Protein AF-A0AAD9QHR3-F1 (afdb_monomer_lite)

Organism: Acropora cervicornis (NCBI:txid6130)

Foldseek 3Di:
DQVVLVVLVVLQVVVCVVPVPDDQCWDDDRQWIFHPPPPGDIAHCDPPPHDPVSNVVRVVSVVSSVVSSVVVVVVVVPPD

pLDDT: mean 90.81, std 9.3, range [45.97, 97.38]

Sequence (80 aa):
MVGFLDCLQQFKEAVEKVDKRFCLPYRMEKGKIYDTSGSGGAFSIKIQFNSEEQWTKALKFVLTNLKWGLAWVSSQFTDK

Secondary structure (DSSP, 8-state):
-HHHHHHHHHHHHHHHHH-TT---SSEEETTEEE--SSS--EEES--TTS-HHHHHHHHHHHHHHHHHHHHHHHHHH---

Radius of gyration: 13.55 Å; chains: 1; bounding box: 33×20×38 Å

Structure (mmCIF, N/CA/C/O backbone):
data_AF-A0AAD9QHR3-F1
#
_entry.id   AF-A0AAD9QHR3-F1
#
loop_
_atom_site.group_PDB
_atom_site.id
_atom_site.type_symbol
_atom_site.label_atom_id
_atom_site.label_alt_id
_atom_site.label_comp_id
_atom_site.label_asym_id
_atom_site.label_entity_id
_atom_site.label_seq_id
_atom_site.pdbx_PDB_ins_code
_atom_site.Cartn_x
_atom_site.Cartn_y
_atom_site.Cartn_z
_atom_site.occupancy
_atom_site.B_iso_or_equiv
_atom_site.auth_seq_id
_atom_site.auth_comp_id
_atom_site.auth_asym_id
_atom_site.auth_atom_id
_atom_site.pdbx_PDB_model_num
ATOM 1 N N . MET A 1 1 ? -12.815 0.407 -2.722 1.00 81.56 1 MET A N 1
ATOM 2 C CA . MET A 1 1 ? -11.361 0.433 -2.440 1.00 81.56 1 MET A CA 1
ATOM 3 C C . MET A 1 1 ? -10.680 -0.931 -2.589 1.00 81.56 1 MET A C 1
ATOM 5 O O . MET A 1 1 ? -9.567 -0.940 -3.086 1.00 81.56 1 MET A O 1
ATOM 9 N N . VAL A 1 2 ? -11.290 -2.075 -2.222 1.00 91.25 2 VAL A N 1
ATOM 10 C CA . VAL A 1 2 ? -10.631 -3.405 -2.363 1.00 91.25 2 VAL A CA 1
ATOM 11 C C . VAL A 1 2 ? -10.145 -3.684 -3.786 1.00 91.25 2 VAL A C 1
ATOM 13 O O . VAL A 1 2 ? -8.990 -4.049 -3.950 1.00 91.25 2 VAL A O 1
ATOM 16 N N . GLY A 1 3 ? -10.976 -3.413 -4.798 1.00 93.44 3 GLY A N 1
ATOM 17 C CA . GLY A 1 3 ? -10.565 -3.556 -6.199 1.00 93.44 3 GLY A CA 1
ATOM 18 C C . GLY A 1 3 ? -9.389 -2.655 -6.593 1.00 93.44 3 GLY A C 1
ATOM 19 O O . GLY A 1 3 ? -8.541 -3.072 -7.362 1.00 93.44 3 GLY A O 1
ATOM 20 N N . PHE A 1 4 ? -9.264 -1.459 -6.009 1.00 94.38 4 PHE A N 1
ATOM 21 C CA . PHE A 1 4 ? -8.107 -0.595 -6.266 1.00 94.38 4 PHE A CA 1
ATOM 22 C C . PHE A 1 4 ? -6.811 -1.187 -5.696 1.00 94.38 4 PHE A C 1
ATOM 24 O O . PHE A 1 4 ? -5.778 -1.158 -6.357 1.00 94.38 4 PHE A O 1
ATOM 31 N N . LEU A 1 5 ? -6.864 -1.746 -4.481 1.00 95.38 5 LEU A N 1
ATOM 32 C CA . LEU A 1 5 ? -5.705 -2.422 -3.893 1.00 95.38 5 LEU A CA 1
ATOM 33 C C . LEU A 1 5 ? -5.296 -3.649 -4.716 1.00 95.38 5 LEU A C 1
ATOM 35 O O . LEU A 1 5 ? -4.108 -3.918 -4.849 1.00 95.38 5 LEU A O 1
ATOM 39 N N . ASP A 1 6 ? -6.272 -4.352 -5.290 1.00 95.31 6 ASP A N 1
ATOM 40 C CA . ASP A 1 6 ? -6.020 -5.462 -6.206 1.00 95.31 6 ASP A CA 1
ATOM 41 C C . ASP A 1 6 ? -5.318 -4.992 -7.490 1.00 95.31 6 ASP A C 1
ATOM 43 O O . ASP A 1 6 ? -4.288 -5.546 -7.857 1.00 95.31 6 ASP A O 1
ATOM 47 N N . CYS A 1 7 ? -5.764 -3.889 -8.104 1.00 96.12 7 CYS A N 1
ATOM 48 C CA . CYS A 1 7 ? -5.054 -3.285 -9.237 1.00 96.12 7 CYS A CA 1
ATOM 49 C C . CYS A 1 7 ? -3.603 -2.906 -8.887 1.00 96.12 7 CYS A C 1
ATOM 51 O O . CYS A 1 7 ? -2.698 -3.106 -9.694 1.00 96.12 7 CYS A O 1
ATOM 53 N N . LEU A 1 8 ? -3.359 -2.371 -7.685 1.00 95.75 8 LEU A N 1
ATOM 54 C CA . LEU A 1 8 ? -2.007 -2.021 -7.237 1.00 95.75 8 LEU A CA 1
ATOM 55 C C . LEU A 1 8 ? -1.127 -3.263 -7.014 1.00 95.75 8 LEU A C 1
ATOM 57 O O . LEU A 1 8 ? 0.070 -3.234 -7.303 1.00 95.75 8 LEU A O 1
ATOM 61 N N . GLN A 1 9 ? -1.715 -4.362 -6.541 1.00 95.12 9 GLN A N 1
ATOM 62 C CA . GLN A 1 9 ? -1.043 -5.655 -6.436 1.00 95.12 9 GLN A CA 1
ATOM 63 C C . GLN A 1 9 ? -0.707 -6.225 -7.825 1.00 95.12 9 GLN A C 1
ATOM 65 O O . GLN A 1 9 ? 0.427 -6.640 -8.049 1.00 95.12 9 GLN A O 1
ATOM 70 N N . GLN A 1 10 ? -1.635 -6.161 -8.783 1.00 95.62 10 GLN A N 1
ATOM 71 C CA . GLN A 1 10 ? -1.385 -6.570 -10.171 1.00 95.62 10 GLN A CA 1
ATOM 72 C C . GLN A 1 10 ? -0.272 -5.733 -10.821 1.00 95.62 10 GLN A C 1
ATOM 74 O O . GLN A 1 10 ? 0.593 -6.276 -11.509 1.00 95.62 10 GLN A O 1
ATOM 79 N N . PHE A 1 11 ? -0.245 -4.420 -10.565 1.00 95.44 11 PHE A N 1
ATOM 80 C CA . PHE A 1 11 ? 0.844 -3.545 -11.005 1.00 95.44 11 PHE A CA 1
ATOM 81 C C . PHE A 1 11 ? 2.195 -4.008 -10.446 1.00 95.44 11 PHE A C 1
ATOM 83 O O . PHE A 1 11 ? 3.138 -4.186 -11.214 1.00 95.44 11 PHE A O 1
ATOM 90 N N . LYS A 1 12 ? 2.282 -4.254 -9.132 1.00 95.00 12 LYS A N 1
ATOM 91 C CA . LY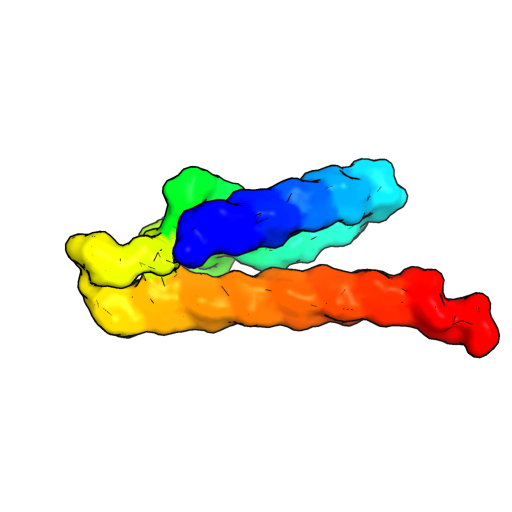S A 1 12 ? 3.499 -4.770 -8.489 1.00 95.00 12 LYS A CA 1
ATOM 92 C C . LYS A 1 12 ? 3.994 -6.040 -9.182 1.00 95.00 12 LYS A C 1
ATOM 94 O O . LYS A 1 12 ? 5.157 -6.109 -9.558 1.00 95.00 12 LYS A O 1
ATOM 99 N N . GLU A 1 13 ? 3.111 -7.016 -9.379 1.00 94.88 13 GLU A N 1
ATOM 100 C CA . GLU A 1 13 ? 3.449 -8.300 -10.003 1.00 94.88 13 GLU A CA 1
ATOM 101 C C . GLU A 1 13 ? 3.897 -8.152 -11.461 1.00 94.88 13 GLU A C 1
ATOM 103 O O . GLU A 1 13 ? 4.772 -8.887 -11.919 1.00 94.88 13 GLU A O 1
ATOM 108 N N . ALA A 1 14 ? 3.314 -7.211 -12.207 1.00 94.56 14 ALA A N 1
ATOM 109 C CA . ALA A 1 14 ? 3.737 -6.907 -13.569 1.00 94.56 14 ALA A CA 1
ATOM 110 C C . ALA A 1 14 ? 5.141 -6.286 -13.599 1.00 94.56 14 ALA A C 1
ATOM 112 O O . ALA A 1 14 ? 5.968 -6.692 -14.414 1.00 94.56 14 ALA A O 1
ATOM 113 N N . VAL A 1 15 ? 5.432 -5.353 -12.687 1.00 93.69 15 VAL A N 1
ATOM 114 C CA . VAL A 1 15 ? 6.751 -4.715 -12.586 1.00 93.69 15 VAL A CA 1
ATOM 115 C C . VAL A 1 15 ? 7.820 -5.703 -12.120 1.00 93.69 15 VAL A C 1
ATOM 117 O O . VAL A 1 15 ? 8.889 -5.747 -12.717 1.00 93.69 15 VAL A O 1
ATOM 120 N N . GLU A 1 16 ? 7.533 -6.559 -11.136 1.00 93.31 16 GLU A N 1
ATOM 121 C CA . GLU A 1 16 ? 8.478 -7.577 -10.638 1.00 93.31 16 GLU A CA 1
ATOM 122 C C . GLU A 1 16 ? 8.898 -8.595 -11.715 1.00 93.31 16 GLU A C 1
ATOM 124 O O . GLU A 1 16 ? 9.986 -9.171 -11.641 1.00 93.31 16 GLU A O 1
ATOM 129 N N . LYS A 1 17 ? 8.064 -8.813 -12.744 1.00 92.75 17 LYS A N 1
ATOM 130 C CA . LYS A 1 17 ? 8.426 -9.634 -13.914 1.00 92.75 17 LYS A CA 1
ATOM 131 C C . LYS A 1 17 ? 9.462 -8.953 -14.811 1.00 92.75 17 LYS A C 1
ATOM 133 O O . LYS A 1 17 ? 10.241 -9.656 -15.451 1.00 92.75 17 LYS A O 1
ATOM 138 N N . VAL A 1 18 ? 9.457 -7.622 -14.868 1.00 91.50 18 VAL A N 1
ATOM 139 C CA . VAL A 1 18 ? 10.390 -6.812 -15.668 1.00 91.50 18 VAL A CA 1
ATOM 140 C C . VAL A 1 18 ? 11.672 -6.543 -14.880 1.00 91.50 18 VAL A C 1
ATOM 142 O O . VAL A 1 18 ? 12.769 -6.750 -15.391 1.00 91.50 18 VAL A O 1
ATOM 145 N N . ASP A 1 19 ? 11.536 -6.143 -13.618 1.00 91.81 19 ASP A N 1
ATOM 146 C CA . ASP A 1 19 ? 12.633 -5.823 -12.713 1.00 91.81 19 ASP A CA 1
ATOM 147 C C . ASP A 1 19 ? 12.485 -6.600 -11.400 1.00 91.81 19 ASP A C 1
ATOM 149 O O . ASP A 1 19 ? 11.742 -6.220 -10.496 1.00 91.81 19 ASP A O 1
ATOM 153 N N . LYS A 1 20 ? 13.256 -7.685 -11.266 1.00 89.31 20 LYS A N 1
ATOM 154 C CA . LYS A 1 20 ? 13.249 -8.539 -10.065 1.00 89.31 20 LYS A CA 1
ATOM 155 C C . LYS A 1 20 ? 13.764 -7.838 -8.805 1.00 89.31 20 LYS A C 1
ATOM 157 O O . LYS A 1 20 ? 13.635 -8.395 -7.718 1.00 89.31 20 LYS A O 1
ATOM 162 N N . ARG A 1 21 ? 14.416 -6.677 -8.935 1.00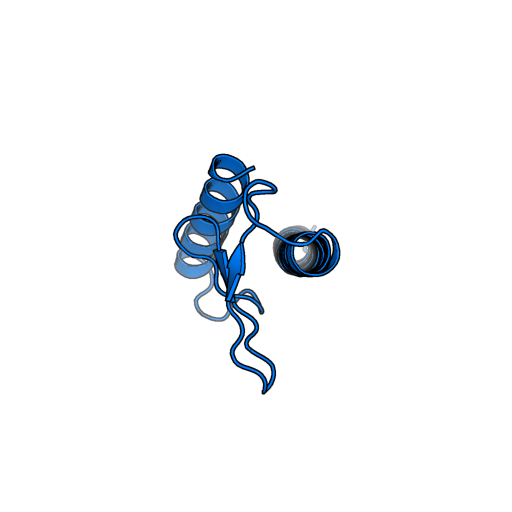 88.81 21 ARG A N 1
ATOM 163 C CA . ARG A 1 21 ? 14.905 -5.887 -7.794 1.00 88.81 21 ARG A CA 1
ATOM 164 C C . ARG A 1 21 ? 13.851 -4.906 -7.295 1.00 88.81 21 ARG A C 1
ATOM 166 O O . ARG A 1 21 ? 13.978 -4.419 -6.172 1.00 88.81 21 ARG A O 1
ATOM 173 N N . PHE A 1 22 ? 12.825 -4.624 -8.097 1.00 91.00 22 PHE A N 1
ATOM 174 C CA . PHE A 1 22 ? 11.707 -3.805 -7.668 1.00 91.00 22 PHE A CA 1
ATOM 175 C C . PHE A 1 22 ? 10.924 -4.525 -6.570 1.00 91.00 22 PHE A C 1
ATOM 177 O O . PHE A 1 22 ? 10.519 -5.672 -6.720 1.00 91.00 22 PHE A O 1
ATOM 184 N N . CYS A 1 23 ? 10.690 -3.834 -5.459 1.00 89.88 23 CYS A N 1
ATOM 185 C CA . CYS A 1 23 ? 9.840 -4.324 -4.388 1.00 89.88 23 CYS A CA 1
ATOM 186 C C . CYS A 1 23 ? 9.127 -3.139 -3.744 1.00 89.88 23 CYS A C 1
ATOM 188 O O . CYS A 1 23 ? 9.750 -2.138 -3.384 1.00 89.88 23 CYS A O 1
ATOM 190 N N . LEU A 1 24 ? 7.808 -3.252 -3.596 1.00 93.50 24 LEU A N 1
ATOM 191 C CA . LEU A 1 24 ? 7.037 -2.277 -2.837 1.00 93.50 24 LEU A CA 1
ATOM 192 C C . LEU A 1 24 ? 7.261 -2.491 -1.332 1.00 93.50 24 LEU A C 1
ATOM 194 O O . LEU A 1 24 ? 7.260 -3.636 -0.877 1.00 93.50 24 LEU A O 1
ATOM 198 N N . PRO A 1 25 ? 7.393 -1.414 -0.538 1.00 93.31 25 PRO A N 1
ATOM 199 C CA . PRO A 1 25 ? 7.721 -1.521 0.884 1.00 93.31 25 PRO A CA 1
ATOM 200 C C . PRO A 1 25 ? 6.633 -2.218 1.712 1.00 93.31 25 PRO A C 1
ATOM 202 O O . PRO A 1 25 ? 6.942 -2.849 2.726 1.00 93.31 25 PRO A O 1
ATOM 205 N N . TYR A 1 26 ? 5.368 -2.125 1.288 1.00 95.44 26 TYR A N 1
ATOM 206 C CA . TYR A 1 26 ? 4.239 -2.731 1.988 1.00 95.44 26 TYR A CA 1
ATOM 207 C C . TYR A 1 26 ? 3.597 -3.835 1.154 1.00 95.44 26 TYR A C 1
ATOM 209 O O . TYR A 1 26 ? 3.138 -3.609 0.031 1.00 95.44 26 TYR A O 1
ATOM 217 N N . ARG A 1 27 ? 3.506 -5.037 1.728 1.00 93.88 27 ARG A N 1
ATOM 218 C CA . ARG A 1 27 ? 2.794 -6.162 1.113 1.00 93.88 27 ARG A CA 1
ATOM 219 C C . ARG A 1 27 ? 1.287 -5.910 1.141 1.00 93.88 27 ARG A C 1
ATOM 221 O O . ARG A 1 27 ? 0.764 -5.371 2.114 1.00 93.88 27 ARG A O 1
ATOM 228 N N . MET A 1 28 ? 0.587 -6.346 0.097 1.00 94.81 28 MET A N 1
ATOM 229 C CA . MET A 1 28 ? -0.863 -6.219 -0.040 1.00 94.81 28 MET A CA 1
ATOM 230 C C . MET A 1 28 ? -1.470 -7.601 -0.287 1.00 94.81 28 MET A C 1
ATOM 232 O O . MET A 1 28 ? -0.927 -8.389 -1.053 1.00 94.81 28 MET A O 1
ATOM 236 N N . GLU A 1 29 ? -2.578 -7.919 0.381 1.00 91.94 29 GLU A N 1
ATOM 237 C CA . GLU A 1 29 ? -3.300 -9.178 0.168 1.00 91.94 29 GLU A CA 1
ATOM 238 C C . GLU A 1 29 ? -4.763 -9.048 0.612 1.00 91.94 29 GLU A C 1
ATOM 240 O O . GLU A 1 29 ? -5.047 -8.578 1.713 1.00 91.94 29 GLU A O 1
ATOM 245 N N . LYS A 1 30 ? -5.713 -9.481 -0.232 1.00 90.06 30 LYS A N 1
ATOM 246 C CA . LYS A 1 30 ? -7.147 -9.631 0.111 1.00 90.06 30 LYS A CA 1
ATOM 247 C C . LYS A 1 30 ? -7.775 -8.405 0.804 1.00 90.06 30 LYS A C 1
ATOM 249 O O . LYS A 1 30 ? -8.561 -8.532 1.745 1.00 90.06 30 LYS A O 1
ATOM 254 N N . GLY A 1 31 ? -7.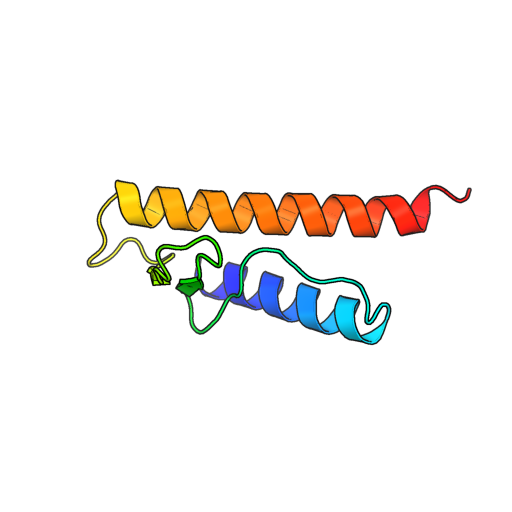449 -7.198 0.338 1.00 93.06 31 GLY A N 1
ATOM 255 C CA . GLY A 1 31 ? -7.975 -5.954 0.916 1.00 93.06 31 GLY A CA 1
ATOM 256 C C . GLY A 1 31 ? -7.298 -5.520 2.223 1.00 93.06 31 GLY A C 1
ATOM 257 O O . GLY A 1 31 ? -7.842 -4.668 2.930 1.00 93.06 31 GLY A O 1
ATOM 258 N N . LYS A 1 32 ? -6.138 -6.094 2.550 1.00 95.06 32 LYS A N 1
ATOM 259 C CA . LYS A 1 32 ? -5.283 -5.691 3.666 1.00 95.06 32 LYS A CA 1
ATOM 260 C C . LYS A 1 32 ? -3.902 -5.282 3.167 1.00 95.06 32 LYS A C 1
ATOM 262 O O . LYS A 1 32 ? -3.409 -5.814 2.174 1.00 95.06 32 LYS A O 1
ATOM 267 N N . ILE A 1 33 ? -3.285 -4.352 3.881 1.00 95.44 33 ILE A N 1
ATOM 268 C CA . ILE A 1 33 ? -1.903 -3.923 3.689 1.00 95.44 33 ILE A CA 1
ATOM 269 C C . ILE A 1 33 ? -1.121 -4.189 4.974 1.00 95.44 33 ILE A C 1
ATOM 271 O O . ILE A 1 33 ? -1.635 -3.987 6.074 1.00 95.44 33 ILE A O 1
ATOM 275 N N . TYR A 1 34 ? 0.093 -4.704 4.837 1.00 94.44 34 TYR A N 1
ATOM 276 C CA . TYR A 1 34 ? 0.877 -5.230 5.948 1.00 94.44 34 TYR A CA 1
ATOM 277 C C . TYR A 1 34 ? 2.050 -4.304 6.237 1.00 94.44 34 TYR A C 1
ATOM 279 O O . TYR A 1 34 ? 2.814 -3.962 5.331 1.00 94.44 34 TYR A O 1
ATOM 287 N N . ASP A 1 35 ? 2.187 -3.914 7.501 1.00 90.94 35 ASP A N 1
ATOM 288 C CA . ASP A 1 35 ? 3.342 -3.169 7.980 1.00 90.94 35 ASP A CA 1
ATOM 289 C C . ASP A 1 35 ? 4.519 -4.123 8.155 1.00 90.94 35 ASP A C 1
ATOM 291 O O . ASP A 1 35 ? 4.480 -5.073 8.938 1.00 90.94 35 ASP A O 1
ATOM 295 N N . THR A 1 36 ? 5.570 -3.860 7.395 1.00 80.69 36 THR A N 1
ATOM 296 C CA . THR A 1 36 ? 6.840 -4.582 7.449 1.00 80.69 36 THR A CA 1
ATOM 297 C C . THR A 1 36 ? 7.760 -4.029 8.544 1.00 80.69 36 THR A C 1
ATOM 299 O O . THR A 1 36 ? 8.784 -4.636 8.852 1.00 80.69 36 THR A O 1
ATOM 302 N N . SER A 1 37 ? 7.383 -2.916 9.189 1.00 70.00 37 SER A N 1
ATOM 303 C CA . SER A 1 37 ? 8.176 -2.237 10.217 1.00 70.00 37 SER A CA 1
ATOM 304 C C . SER A 1 37 ? 7.798 -2.738 11.610 1.00 70.00 37 SER A C 1
ATOM 306 O O . SER A 1 37 ? 6.813 -2.267 12.166 1.00 70.00 37 SER A O 1
ATOM 308 N N . GLY A 1 38 ? 8.572 -3.676 12.174 1.00 64.50 38 GLY A N 1
ATOM 309 C CA . GLY A 1 38 ? 8.684 -4.033 13.609 1.00 64.50 38 GLY A CA 1
ATOM 310 C C . GLY A 1 38 ? 7.436 -4.505 14.388 1.00 64.50 38 GLY A C 1
ATOM 311 O O . GLY A 1 38 ? 7.559 -5.331 15.282 1.00 64.50 38 GLY A O 1
ATOM 312 N N . SER A 1 39 ? 6.243 -4.010 14.062 1.00 66.50 39 SER A N 1
ATOM 313 C CA . SER A 1 39 ? 4.963 -4.235 14.735 1.00 66.50 39 SER A CA 1
ATOM 314 C C . SER A 1 39 ? 4.086 -5.283 14.040 1.00 66.50 39 SER A C 1
ATOM 316 O O . SER A 1 39 ? 3.102 -5.727 14.624 1.00 66.50 39 SER A O 1
ATOM 318 N N . GLY A 1 40 ? 4.427 -5.693 12.808 1.00 70.50 40 GLY A N 1
ATOM 319 C CA . GLY A 1 40 ? 3.797 -6.818 12.099 1.00 70.50 40 GLY A CA 1
ATOM 320 C C . GLY A 1 40 ? 2.285 -6.692 11.856 1.00 70.50 40 GLY A C 1
ATOM 321 O O . GLY A 1 40 ? 1.606 -7.704 11.686 1.00 70.50 40 GLY A O 1
ATOM 322 N N . GLY A 1 41 ? 1.732 -5.475 11.872 1.00 86.62 41 GLY A N 1
ATOM 323 C CA . GLY A 1 41 ? 0.287 -5.244 11.797 1.00 86.62 41 GLY A CA 1
ATOM 324 C C . GLY A 1 41 ? -0.296 -5.381 10.386 1.00 86.62 41 GLY A C 1
ATOM 325 O O . GLY A 1 41 ? 0.282 -4.898 9.413 1.00 86.62 41 GLY A O 1
ATOM 326 N N . ALA A 1 42 ? -1.486 -5.982 10.278 1.00 92.56 42 ALA A N 1
ATOM 327 C CA . ALA A 1 42 ? -2.278 -6.018 9.048 1.00 92.56 42 ALA A CA 1
ATOM 328 C C . ALA A 1 42 ? -3.435 -5.012 9.126 1.00 92.56 42 ALA A C 1
ATOM 330 O O . ALA A 1 42 ? -4.301 -5.124 9.993 1.00 92.56 42 ALA A O 1
ATOM 331 N N . PHE A 1 43 ? -3.486 -4.065 8.192 1.00 95.12 43 PHE A N 1
ATOM 332 C CA . PHE A 1 43 ? -4.467 -2.981 8.173 1.00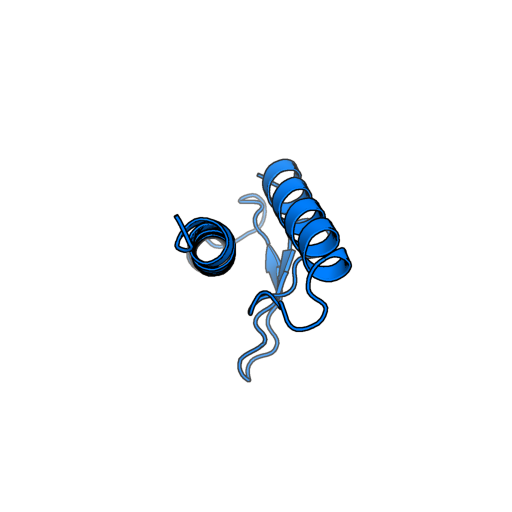 95.12 43 PHE A CA 1
ATOM 333 C C . PHE A 1 43 ? -5.456 -3.176 7.028 1.00 95.12 43 PHE A C 1
ATOM 335 O O . PHE A 1 43 ? -5.069 -3.345 5.873 1.00 95.12 43 PHE A O 1
ATOM 342 N N . SER A 1 44 ? -6.750 -3.170 7.342 1.00 95.19 44 SER A N 1
ATOM 343 C CA . SER A 1 44 ? -7.812 -3.287 6.341 1.00 95.19 44 SER A CA 1
ATOM 344 C C . SER A 1 44 ? -8.036 -1.952 5.635 1.00 95.19 44 SER A C 1
ATOM 346 O O . SER A 1 44 ? -8.106 -0.908 6.278 1.00 95.19 44 SER A O 1
ATOM 348 N N . ILE A 1 45 ? -8.228 -1.985 4.315 1.00 95.25 45 ILE A N 1
ATOM 349 C CA . ILE A 1 45 ? -8.634 -0.797 3.546 1.00 95.25 45 ILE A CA 1
ATOM 350 C C . ILE A 1 45 ? -10.162 -0.622 3.476 1.00 95.25 45 ILE A C 1
ATOM 352 O O . ILE A 1 45 ? -10.667 0.314 2.852 1.00 95.25 45 ILE A O 1
ATOM 356 N N . LYS A 1 46 ? -10.919 -1.553 4.071 1.00 94.38 46 LYS A N 1
ATOM 357 C CA . LYS A 1 46 ? -12.371 -1.433 4.245 1.00 94.38 46 LYS A CA 1
ATOM 358 C C . LYS A 1 46 ? -12.645 -0.557 5.466 1.00 94.38 46 LYS A C 1
ATOM 360 O O . LYS A 1 46 ? -12.011 -0.755 6.497 1.00 94.38 46 LYS A O 1
ATOM 365 N N . ILE A 1 47 ? -13.596 0.366 5.347 1.00 91.69 47 ILE A N 1
ATOM 366 C CA . ILE A 1 47 ? -14.011 1.237 6.457 1.00 91.69 47 ILE A CA 1
ATOM 367 C C . ILE A 1 47 ? -14.937 0.515 7.452 1.00 91.69 47 ILE A C 1
ATOM 369 O O . ILE A 1 47 ? -14.933 0.813 8.638 1.00 91.69 47 ILE A O 1
ATOM 373 N N . GLN A 1 48 ? -15.714 -0.471 6.988 1.00 91.56 48 GLN A N 1
ATOM 374 C CA . GLN A 1 48 ? -16.600 -1.259 7.848 1.00 91.56 48 GLN A CA 1
ATOM 375 C C . GLN A 1 48 ? -15.797 -2.074 8.866 1.00 91.56 48 GLN A C 1
ATOM 377 O O . GLN A 1 48 ? -14.823 -2.731 8.489 1.00 91.56 48 GLN A O 1
ATOM 382 N N . PHE A 1 49 ? -16.253 -2.069 10.124 1.00 89.88 49 PHE A N 1
ATOM 383 C CA . PHE A 1 49 ? -15.615 -2.770 11.247 1.00 89.88 49 PHE A CA 1
ATOM 384 C C . PHE A 1 49 ? -14.129 -2.410 11.420 1.00 89.88 49 PHE A C 1
ATOM 386 O O . PHE A 1 49 ? -13.300 -3.273 11.705 1.00 89.88 49 PHE A O 1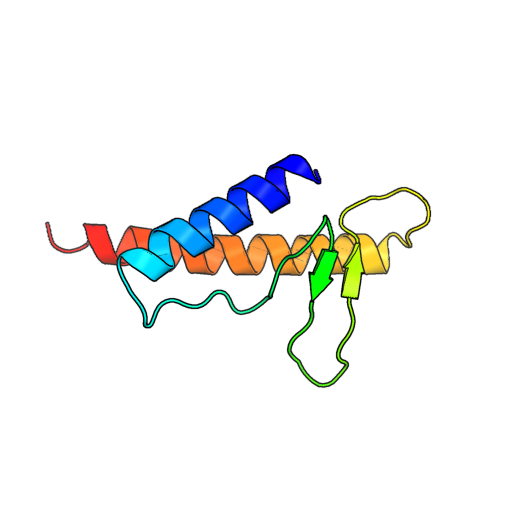
ATOM 393 N N . ASN A 1 50 ? -13.786 -1.141 11.199 1.00 92.50 50 ASN A N 1
ATOM 394 C CA . ASN A 1 50 ? -12.425 -0.624 11.260 1.00 92.50 50 ASN A CA 1
ATOM 395 C C . ASN A 1 50 ? -12.414 0.700 12.035 1.00 92.50 50 ASN A C 1
ATOM 397 O O . ASN A 1 50 ? -13.420 1.409 12.035 1.00 92.50 50 ASN A O 1
ATOM 401 N N . SER A 1 51 ? -11.298 1.044 12.680 1.00 94.94 51 SER A N 1
ATOM 402 C CA . SER A 1 51 ? -11.139 2.393 13.231 1.00 94.94 51 SER A CA 1
ATOM 403 C C . SER A 1 51 ? -10.661 3.349 12.141 1.00 94.94 51 SER A C 1
ATOM 405 O O . SER A 1 51 ? -9.940 2.949 11.220 1.00 94.94 51 SER A O 1
ATOM 407 N N . GLU A 1 52 ? -11.030 4.627 12.244 1.00 95.06 52 GLU A N 1
ATOM 408 C CA . GLU A 1 52 ? -10.557 5.654 11.308 1.00 95.06 52 GLU A CA 1
ATOM 409 C C . GLU A 1 52 ? -9.027 5.737 11.292 1.00 95.06 52 GLU A C 1
ATOM 411 O O . GLU A 1 52 ? -8.426 5.889 10.232 1.00 95.06 52 GLU A O 1
ATOM 416 N N . GLU A 1 53 ? -8.383 5.554 12.444 1.00 95.12 53 GLU A N 1
ATOM 417 C CA . GLU A 1 53 ? -6.926 5.554 12.591 1.00 95.12 53 GLU A CA 1
ATOM 418 C C . GLU A 1 53 ? -6.272 4.394 11.827 1.00 95.12 53 GLU A C 1
ATOM 420 O O . GLU A 1 53 ? -5.322 4.602 11.067 1.00 95.12 53 GLU A O 1
ATOM 425 N N . GLN A 1 54 ? -6.785 3.167 11.988 1.00 94.38 54 GLN A N 1
ATOM 426 C CA . GLN A 1 54 ? -6.260 1.990 11.292 1.00 94.38 54 GLN A CA 1
ATOM 427 C C . GLN A 1 54 ? -6.523 2.062 9.789 1.00 94.38 54 GLN A C 1
ATOM 429 O O . GLN A 1 54 ? -5.637 1.743 8.993 1.00 94.38 54 GLN A O 1
ATOM 434 N N . TRP A 1 55 ? -7.711 2.517 9.393 1.00 95.75 55 TRP A N 1
ATOM 435 C CA . TRP A 1 55 ? -8.054 2.726 7.992 1.00 95.75 55 TRP A CA 1
ATOM 436 C C . TRP A 1 55 ? -7.180 3.813 7.347 1.00 95.75 55 TRP A C 1
ATOM 438 O O . TRP A 1 55 ? -6.605 3.592 6.281 1.00 95.75 55 TRP A O 1
ATOM 448 N N . THR A 1 56 ? -6.981 4.946 8.023 1.00 95.81 56 THR A N 1
ATOM 449 C CA . THR A 1 56 ? -6.098 6.028 7.559 1.00 95.81 56 THR A CA 1
ATOM 450 C C . THR A 1 56 ? -4.653 5.548 7.446 1.00 95.81 56 THR A C 1
ATOM 452 O O . THR A 1 56 ? -3.977 5.833 6.454 1.00 95.81 56 THR A O 1
ATOM 455 N N . LYS A 1 57 ? -4.176 4.753 8.413 1.00 95.25 57 LYS A N 1
ATOM 456 C CA . LYS A 1 57 ? -2.851 4.125 8.347 1.00 95.25 57 LYS A CA 1
ATOM 457 C C . LYS A 1 57 ? -2.735 3.181 7.144 1.00 95.25 57 LYS A C 1
ATOM 459 O O . LYS A 1 57 ? -1.727 3.232 6.440 1.00 95.25 57 LYS A O 1
ATOM 464 N N . ALA A 1 58 ? -3.775 2.398 6.844 1.00 95.81 58 ALA A N 1
ATOM 465 C CA . ALA A 1 58 ? -3.823 1.564 5.643 1.00 95.81 58 ALA A CA 1
ATOM 466 C C . ALA A 1 58 ? -3.677 2.406 4.363 1.00 95.81 58 ALA A C 1
ATOM 468 O O . ALA A 1 58 ? -2.852 2.098 3.503 1.00 95.81 58 ALA A O 1
ATOM 469 N N . LEU A 1 59 ? -4.429 3.506 4.252 1.00 96.56 59 LEU A N 1
ATOM 470 C CA . LEU A 1 59 ? -4.359 4.406 3.098 1.00 96.56 59 LEU A CA 1
ATOM 471 C C . LEU A 1 59 ? -2.991 5.080 2.954 1.00 96.56 59 LEU A C 1
ATOM 473 O O . LEU A 1 59 ? -2.478 5.193 1.842 1.00 96.56 59 LEU A O 1
ATOM 477 N N . LYS A 1 60 ? -2.356 5.468 4.064 1.00 96.25 60 LYS A N 1
ATOM 478 C CA . LYS A 1 60 ? -0.991 6.014 4.058 1.00 96.25 60 LYS A CA 1
ATOM 479 C C . LYS A 1 60 ? 0.012 5.026 3.455 1.00 96.25 60 LYS A C 1
ATOM 481 O O . LYS A 1 60 ? 0.878 5.422 2.671 1.00 96.25 60 LYS A O 1
ATOM 486 N N . PHE A 1 61 ? -0.109 3.741 3.780 1.00 96.06 61 PHE A N 1
ATOM 487 C CA . PHE A 1 61 ? 0.738 2.701 3.197 1.00 96.06 61 PHE A CA 1
ATOM 488 C C . PHE A 1 61 ? 0.454 2.489 1.705 1.00 96.06 61 PHE A C 1
ATOM 490 O O . PHE A 1 61 ? 1.398 2.374 0.923 1.00 96.06 61 PHE A O 1
ATOM 497 N N . VAL A 1 62 ? -0.813 2.550 1.281 1.00 96.56 62 VAL A N 1
ATOM 498 C CA . VAL A 1 62 ? -1.185 2.503 -0.145 1.00 96.56 62 VAL A CA 1
ATOM 499 C C . VAL A 1 62 ? -0.555 3.665 -0.918 1.00 96.56 62 VAL A C 1
ATOM 501 O O . VAL A 1 62 ? 0.075 3.443 -1.950 1.00 96.56 62 VAL A O 1
ATOM 504 N N . LEU A 1 63 ? -0.655 4.892 -0.400 1.00 97.38 63 LEU A N 1
ATOM 505 C CA . LEU A 1 63 ? -0.037 6.076 -1.010 1.00 97.38 63 LEU A CA 1
ATOM 506 C C . LEU A 1 63 ? 1.486 5.966 -1.072 1.00 97.38 63 LEU A C 1
ATOM 508 O O . LEU A 1 63 ? 2.103 6.382 -2.052 1.00 97.38 63 LEU A O 1
ATOM 512 N N . THR A 1 64 ? 2.101 5.368 -0.054 1.00 96.69 64 THR A N 1
ATOM 513 C CA . THR A 1 64 ? 3.545 5.132 -0.064 1.00 96.69 64 THR A CA 1
ATOM 514 C C . THR A 1 64 ? 3.922 4.150 -1.169 1.00 96.69 64 THR A C 1
ATOM 516 O O . THR A 1 64 ? 4.796 4.465 -1.970 1.00 96.69 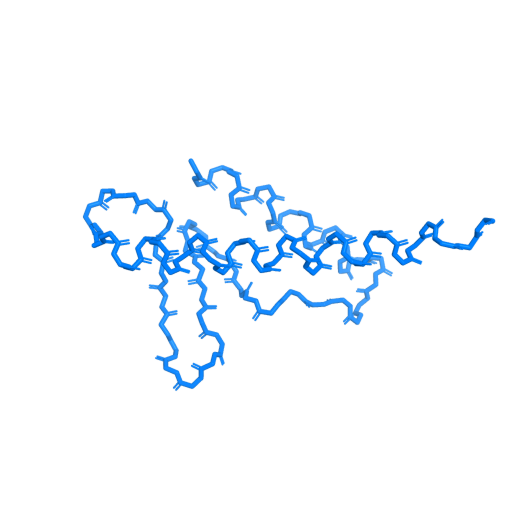64 THR A O 1
ATOM 519 N N . ASN A 1 65 ? 3.228 3.015 -1.291 1.00 96.50 65 ASN A N 1
ATOM 520 C CA . ASN A 1 65 ? 3.443 2.076 -2.394 1.00 96.50 65 ASN A CA 1
ATOM 521 C C . ASN A 1 65 ? 3.273 2.747 -3.767 1.00 96.50 65 ASN A C 1
ATOM 523 O O . ASN A 1 65 ? 4.108 2.556 -4.647 1.00 96.50 65 ASN A O 1
ATOM 527 N N . LEU A 1 66 ? 2.248 3.588 -3.938 1.00 97.25 66 LEU A N 1
ATOM 528 C CA . LEU A 1 66 ? 2.043 4.353 -5.173 1.00 97.25 66 LEU A CA 1
ATOM 529 C C . LEU A 1 66 ? 3.202 5.311 -5.465 1.00 97.25 66 LEU A C 1
ATOM 531 O O . LEU A 1 66 ? 3.655 5.378 -6.603 1.00 97.25 66 LEU A O 1
ATOM 535 N N . LYS A 1 67 ? 3.727 6.009 -4.450 1.00 96.88 67 LYS A N 1
ATOM 536 C CA . LYS A 1 67 ? 4.900 6.883 -4.603 1.00 96.88 67 LYS A CA 1
ATOM 537 C C . LYS A 1 67 ? 6.120 6.107 -5.102 1.00 96.88 67 LYS A C 1
ATOM 539 O O . LYS A 1 67 ? 6.857 6.607 -5.946 1.00 96.88 67 LYS A O 1
ATOM 544 N N . TRP A 1 68 ? 6.339 4.902 -4.576 1.00 95.50 68 TRP A N 1
ATOM 545 C CA . TRP A 1 68 ? 7.428 4.020 -5.006 1.00 95.50 68 TRP A CA 1
ATOM 546 C C . TRP A 1 68 ? 7.222 3.510 -6.434 1.00 95.50 68 TRP A C 1
ATOM 548 O O . TRP A 1 68 ? 8.151 3.569 -7.236 1.00 95.50 68 TRP A O 1
ATOM 558 N N . GLY A 1 69 ? 6.002 3.085 -6.773 1.00 95.25 69 GLY A N 1
ATOM 559 C CA . GLY A 1 69 ? 5.642 2.701 -8.138 1.00 95.25 69 GLY A CA 1
ATOM 560 C C . GLY A 1 69 ? 5.862 3.839 -9.133 1.00 95.25 69 GLY A C 1
ATOM 561 O O . GLY A 1 69 ? 6.501 3.635 -10.158 1.00 95.25 69 GLY A O 1
ATOM 562 N N . LEU A 1 70 ? 5.418 5.054 -8.798 1.00 95.38 70 LEU A N 1
ATOM 563 C CA . LEU A 1 70 ? 5.628 6.240 -9.626 1.00 95.38 70 LEU A CA 1
ATOM 564 C C . LEU A 1 70 ? 7.118 6.541 -9.818 1.00 95.38 70 LEU A C 1
ATOM 566 O O . LEU A 1 70 ? 7.539 6.761 -10.946 1.00 95.38 70 LEU A O 1
ATOM 570 N N . ALA A 1 71 ? 7.918 6.509 -8.748 1.00 94.19 71 ALA A N 1
ATOM 571 C CA . ALA A 1 71 ? 9.358 6.741 -8.842 1.00 94.19 71 ALA A CA 1
ATOM 572 C C . ALA A 1 71 ? 10.050 5.723 -9.763 1.00 94.19 71 ALA A C 1
ATOM 574 O O . ALA A 1 71 ? 10.889 6.106 -10.577 1.00 94.19 71 ALA A O 1
ATOM 575 N N . TRP A 1 72 ? 9.665 4.444 -9.676 1.00 94.06 72 TRP A N 1
ATOM 576 C CA . TRP A 1 72 ? 10.168 3.414 -10.582 1.00 94.06 72 TRP A CA 1
ATOM 577 C C . TRP A 1 72 ? 9.758 3.698 -12.026 1.00 94.06 72 TRP A C 1
ATOM 579 O O . TRP A 1 72 ? 10.633 3.779 -12.881 1.00 94.06 72 TRP A O 1
ATOM 589 N N . VAL A 1 73 ? 8.468 3.938 -12.292 1.00 94.00 73 VAL A N 1
ATOM 590 C CA . VAL A 1 73 ? 7.970 4.249 -13.643 1.00 94.00 73 VAL A CA 1
ATOM 591 C C . VAL A 1 73 ? 8.724 5.449 -14.213 1.00 94.00 73 VAL A C 1
ATOM 593 O O . VAL A 1 73 ? 9.280 5.347 -15.298 1.00 94.00 73 VAL A O 1
ATOM 596 N N . SER A 1 74 ? 8.833 6.552 -13.468 1.00 93.06 74 SER A N 1
ATOM 597 C CA . SER A 1 74 ? 9.584 7.735 -13.897 1.00 93.06 74 SER A CA 1
ATOM 598 C C . SER A 1 74 ? 11.044 7.419 -14.228 1.00 93.06 74 SER A C 1
ATOM 600 O O . SER A 1 74 ? 11.530 7.891 -15.247 1.00 93.06 74 SER A O 1
ATOM 602 N N . SER A 1 75 ? 11.725 6.578 -13.438 1.00 90.75 75 SER A N 1
ATOM 603 C CA . SER A 1 75 ? 13.117 6.186 -13.714 1.00 90.75 75 SER A CA 1
ATOM 604 C C . SER A 1 75 ? 13.296 5.432 -15.036 1.00 90.75 75 SER A C 1
ATOM 606 O O . SER A 1 75 ? 14.365 5.515 -15.630 1.00 90.75 75 SER A O 1
ATOM 608 N N . GLN A 1 76 ? 12.254 4.750 -15.526 1.00 87.75 76 GLN A N 1
ATOM 609 C CA . GLN A 1 76 ? 12.287 4.058 -16.819 1.00 87.75 76 GLN A CA 1
ATOM 610 C C . GLN A 1 76 ? 12.170 5.024 -18.009 1.00 87.75 76 GLN A C 1
ATOM 612 O O . GLN A 1 76 ? 12.521 4.657 -19.126 1.00 87.75 76 GLN A O 1
ATOM 617 N N . PHE A 1 77 ? 11.668 6.245 -17.793 1.00 83.31 77 PHE A N 1
ATOM 618 C CA . PHE A 1 77 ? 11.407 7.226 -18.854 1.00 83.31 77 PHE A CA 1
ATOM 619 C C . PHE A 1 77 ? 12.367 8.425 -18.853 1.00 83.31 77 PHE A C 1
ATOM 621 O O . PHE A 1 77 ? 12.266 9.263 -19.745 1.00 83.31 77 PHE A O 1
ATOM 628 N N . THR A 1 78 ? 13.286 8.519 -17.887 1.00 70.62 78 THR A N 1
ATOM 629 C CA . THR A 1 78 ? 14.258 9.628 -17.781 1.00 70.62 78 THR A CA 1
ATOM 630 C C . THR A 1 78 ? 15.420 9.523 -18.787 1.00 70.62 78 THR A C 1
ATOM 632 O O . THR A 1 78 ? 16.169 10.480 -18.936 1.00 70.62 78 THR A O 1
ATOM 635 N N . ASP A 1 79 ? 15.561 8.415 -19.521 1.00 57.91 79 ASP A N 1
ATOM 636 C CA . ASP A 1 79 ? 16.603 8.231 -20.551 1.00 57.91 79 ASP A CA 1
ATOM 637 C C . ASP A 1 79 ? 16.138 8.696 -21.954 1.00 57.91 79 ASP A C 1
ATOM 639 O O . ASP A 1 79 ? 16.179 7.949 -22.931 1.00 57.91 79 ASP A O 1
ATOM 643 N N . LYS A 1 80 ? 15.618 9.925 -22.058 1.00 45.97 80 LYS A N 1
ATOM 644 C CA . LYS A 1 80 ? 15.287 10.573 -23.340 1.00 45.97 80 LYS A CA 1
ATOM 645 C C . LYS A 1 80 ? 15.936 11.940 -23.470 1.00 45.97 80 LYS A C 1
ATOM 647 O O . LYS A 1 80 ? 15.846 12.718 -22.497 1.00 45.97 80 LYS A O 1
#

InterPro domains:
  IPR007243 Atg6/Beclin [PTHR12768] (1-79)
  IPR038274 Atg6/Beclin C-terminal domain superfamily [G3DSA:1.10.418.40] (1-80)
  IPR040455 Atg6, BARA domain [PF04111] (1-75)